Protein 4PQQ (pdb70)

Foldseek 3Di:
DKDWWDWDFDDWPAFDPLQDCCLQADADQQDPSS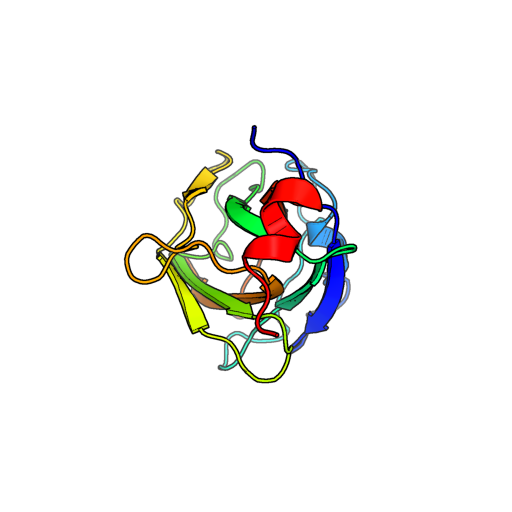KTKGNFQPDFTKTKIFTPFKFQWWKKKFAHHQAFDQQAFQWKWKWFAQDPVDTDTFDTGGDDRGRDMDMDTTDQDDPPQGAIGRMMMMTRHHTNHDDGIHITRYMIIMGGRPCVRHVVSDDD

Organism: Mus musculus (NCBI:txid10090)

GO terms:
  GO:0001726 ruffle (C, IDA)
  GO:0005654 nucleoplasm (C, IDA)
  GO:0005829 cytosol (C, IDA)
  GO:0005938 cell cortex (C, IDA)
  GO:0098794 postsynapse (C, EXP)
  GO:0045202 synapse (C, EXP)
  GO:0005737 cytoplasm (C, EXP)
  GO:0030036 actin cytoskeleton organization (P, IMP)
  GO:0007160 cell-matrix adhesion (P, IMP)
  GO:0008360 regulation of cell shape (P, IMP)
  GO:0005515 protein binding (F, IPI)
  GO:0005737 cytoplasm (C, IDA)
  GO:0042802 identical protein binding (F, IPI)
  GO:0099164 postsynaptic specialization membrane of symmetric synapse (C, IDA)
  GO:0099164 postsynaptic specialization membrane of symmetric synapse (C, IMP)
  GO:0098982 GABA-ergic synapse (C, IDA)
  GO:0098982 GABA-ergic synapse (C, IMP)
  GO:0098968 neurotransmitter receptor transport postsynaptic membrane to endosome (P, IDA)
  GO:0098968 neurotransmitter receptor transport postsynaptic membrane to endosome (P, IMP)
  GO:0098895 postsynaptic endosome membrane (C, IDA)

Structure (mmCIF, N/CA/C/O backbone):
data_4PQQ
#
_entry.id   4PQQ
#
_cell.length_a   98.303
_cell.length_b   98.303
_cell.length_c   57.317
_cell.angle_alpha   90.00
_cell.angle_beta   90.00
_cell.angle_gamma   120.00
#
_symmetry.space_group_name_H-M   'H 3'
#
loop_
_entity.id
_entity.type
_entity.pdbx_description
1 polymer Muskelin
2 non-polymer 'PHOSPHATE ION'
3 non-polymer 'TETRAETHYLENE GLYCOL'
4 water water
#
loop_
_atom_site.group_PDB
_atom_site.id
_atom_site.type_symbol
_atom_site.label_atom_id
_atom_site.label_alt_id
_atom_site.label_comp_id
_atom_site.label_asym_id
_atom_site.label_entity_id
_atom_site.label_seq_id
_atom_site.pdbx_PDB_ins_code
_atom_site.Cartn_x
_atom_site.Cartn_y
_atom_site.Cartn_z
_atom_site.occupancy
_atom_site.B_iso_or_equiv
_atom_site.auth_seq_id
_atom_site.auth_comp_id
_atom_site.auth_asym_id
_atom_site.auth_atom_id
_atom_site.pdbx_PDB_model_num
ATOM 1 N N . GLU A 1 1 ? 36.945 50.831 25.877 1.00 39.78 12 GLU A N 1
ATOM 2 C CA . GLU A 1 1 ? 35.904 49.812 25.964 1.00 32.06 12 GLU A CA 1
ATOM 3 C C . GLU A 1 1 ? 34.548 50.471 25.738 1.00 22.69 12 GLU A C 1
ATOM 4 O O . GLU A 1 1 ? 33.557 49.812 25.421 1.00 30.69 12 GLU A O 1
ATOM 10 N N . CYS A 1 2 ? 34.511 51.789 25.904 1.00 28.27 13 CYS A N 1
ATOM 11 C CA . CYS A 1 2 ? 33.283 52.551 25.717 1.00 30.06 13 CYS A CA 1
ATOM 12 C C . CYS A 1 2 ? 33.149 53.035 24.277 1.00 25.43 13 CYS A C 1
ATOM 13 O O . CYS A 1 2 ? 34.080 53.613 23.718 1.00 27.77 13 CYS A O 1
ATOM 16 N N . ARG A 1 3 ? 31.984 52.795 23.683 1.00 12.18 14 ARG A N 1
ATOM 17 C CA . ARG A 1 3 ? 31.727 53.204 22.308 1.00 11.40 14 ARG A CA 1
ATOM 18 C C . ARG A 1 3 ? 30.407 53.958 22.194 1.00 10.97 14 ARG A C 1
ATOM 19 O O . ARG A 1 3 ? 29.586 53.935 23.111 1.00 11.32 14 ARG A O 1
ATOM 27 N N . LEU A 1 4 ? 30.209 54.626 21.062 1.00 13.06 15 LEU A N 1
ATOM 28 C CA . LEU A 1 4 ? 28.987 55.386 20.825 1.00 10.60 15 LEU A CA 1
ATOM 29 C C . LEU A 1 4 ? 27.799 54.460 20.588 1.00 12.83 15 LEU A C 1
ATOM 30 O O . LEU A 1 4 ? 27.847 53.581 19.727 1.00 14.44 15 LEU A O 1
ATOM 35 N N . LEU A 1 5 ? 26.735 54.663 21.358 1.00 10.67 16 LEU A N 1
ATOM 36 C CA . LEU A 1 5 ? 25.534 53.846 21.234 1.00 10.07 16 LEU A CA 1
ATOM 37 C C . LEU A 1 5 ? 24.427 54.598 20.503 1.00 11.59 16 LEU A C 1
ATOM 38 O O . LEU A 1 5 ? 23.794 55.492 21.066 1.00 12.28 16 LEU A O 1
ATOM 43 N N . PRO A 1 6 ? 24.199 54.231 19.246 1.00 10.93 17 PRO A N 1
ATOM 44 C CA . PRO A 1 6 ? 23.159 54.875 18.429 1.00 10.21 17 PRO A CA 1
ATOM 45 C C . PRO A 1 6 ? 21.758 54.750 19.037 1.00 10.93 17 PRO A C 1
ATOM 46 O O . PRO A 1 6 ? 21.446 53.762 19.704 1.00 11.31 17 PRO A O 1
ATOM 50 N N . TYR A 1 7 ? 20.929 55.764 18.815 1.00 9.27 18 TYR A N 1
ATOM 51 C CA . TYR A 1 7 ? 19.570 55.767 19.360 1.00 10.62 18 TYR A CA 1
ATOM 52 C C . TYR A 1 7 ? 18.620 56.453 18.402 1.00 12.06 18 TYR A C 1
ATOM 53 O O . TYR A 1 7 ? 19.040 57.186 17.496 1.00 11.64 18 TYR A O 1
ATOM 62 N N . ALA A 1 8 ? 17.329 56.232 18.628 1.00 9.76 19 ALA A N 1
ATOM 63 C CA . ALA A 1 8 ? 16.273 56.902 17.884 1.00 10.78 19 ALA A CA 1
ATOM 64 C C . ALA A 1 8 ? 15.421 57.685 18.866 1.00 11.83 19 ALA A C 1
ATOM 65 O O . ALA A 1 8 ? 15.349 57.337 20.047 1.00 11.41 19 ALA A O 1
ATOM 67 N N . LEU A 1 9 ? 14.778 58.742 18.384 1.00 9.52 20 LEU A N 1
ATOM 68 C CA . LEU A 1 9 ? 13.817 59.466 19.209 1.00 9.10 20 LEU A CA 1
ATOM 69 C C . LEU A 1 9 ? 12.551 58.629 19.323 1.00 12.16 20 LEU A C 1
ATOM 70 O O . LEU A 1 9 ? 11.945 58.272 18.310 1.00 18.09 20 LEU A O 1
ATOM 75 N N . HIS A 1 10 ? 12.146 58.324 20.553 1.00 8.00 21 HIS A N 1
ATOM 76 C CA . HIS A 1 10 ? 11.073 57.346 20.763 1.00 8.36 21 HIS A CA 1
ATOM 77 C C . HIS A 1 10 ? 9.769 57.996 21.201 1.00 10.96 21 HIS A C 1
ATOM 78 O O . HIS A 1 10 ? 8.710 57.728 20.622 1.00 13.19 21 HIS A O 1
ATOM 85 N N . LYS A 1 11 ? 9.847 58.824 22.240 1.00 10.32 22 LYS A N 1
ATOM 86 C CA . LYS A 1 11 ? 8.702 59.584 22.728 1.00 9.84 22 LYS A CA 1
ATOM 87 C C . LYS A 1 11 ? 9.187 60.933 23.210 1.00 9.39 22 LYS A C 1
ATOM 88 O O . LYS A 1 11 ? 10.387 61.140 23.444 1.00 10.28 22 LYS A O 1
ATOM 94 N N . TRP A 1 12 ? 8.256 61.866 23.344 1.00 9.88 23 TRP A N 1
ATOM 95 C CA . TRP A 1 12 ? 8.575 63.200 23.828 1.00 8.25 23 TRP A CA 1
ATOM 96 C C . TRP A 1 12 ? 7.335 63.809 24.459 1.00 11.03 23 TRP A C 1
ATOM 97 O O . TRP A 1 12 ? 6.203 63.465 24.097 1.00 12.38 23 TRP A O 1
ATOM 108 N N . SER A 1 13 ? 7.544 64.723 25.397 1.00 9.16 24 SER A N 1
ATOM 109 C CA . SER A 1 13 ? 6.421 65.409 26.031 1.00 7.87 24 SER A CA 1
ATOM 110 C C . SER A 1 13 ? 5.734 66.362 25.058 1.00 9.76 24 SER A C 1
ATOM 111 O O . SER A 1 13 ? 4.496 66.430 25.003 1.00 10.56 24 SER A O 1
ATOM 114 N N . SER A 1 14 ? 6.545 67.091 24.293 1.00 10.08 25 SER A N 1
ATOM 115 C CA . SER A 1 14 ? 6.068 68.166 23.437 1.00 10.41 25 SER A CA 1
ATOM 116 C C . SER A 1 14 ? 7.257 68.680 22.645 1.00 11.53 25 SER A C 1
ATOM 117 O O . SER A 1 14 ? 8.402 68.313 22.923 1.00 11.08 25 SER A O 1
ATOM 120 N N . PHE A 1 15 ? 6.989 69.521 21.652 1.00 9.40 26 PHE A N 1
ATOM 121 C CA . PHE A 1 15 ? 8.053 70.304 21.034 1.00 10.45 26 PHE A CA 1
ATOM 122 C C . PHE A 1 15 ? 7.444 71.569 20.455 1.00 11.60 26 PHE A C 1
ATOM 123 O O . PHE A 1 15 ? 6.276 71.578 20.047 1.00 12.45 26 PHE A O 1
ATOM 131 N N . SER A 1 16 ? 8.203 72.651 20.465 1.00 10.90 27 SER A N 1
ATOM 132 C CA . SER A 1 16 ? 7.847 73.909 19.828 1.00 11.17 27 SER A CA 1
ATOM 133 C C . SER A 1 16 ? 8.089 73.822 18.347 1.00 16.53 27 SER A C 1
ATOM 134 O O . SER A 1 16 ? 8.989 73.177 17.953 1.00 18.43 27 SER A O 1
ATOM 137 N N . SER A 1 17 ? 7.221 74.415 17.540 1.00 16.66 28 SER A N 1
ATOM 138 C CA . SER A 1 17 ? 7.316 74.280 16.064 1.00 19.99 28 SER A CA 1
ATOM 139 C C . SER A 1 17 ? 8.687 74.508 15.484 1.00 18.88 28 SER A C 1
ATOM 140 O O . SER A 1 17 ? 9.336 75.381 15.844 1.00 22.81 28 SER A O 1
ATOM 143 N N . THR A 1 18 ? 9.051 73.666 14.559 1.00 24.14 29 THR A N 1
ATOM 144 C CA . THR A 1 18 ? 10.333 73.592 13.907 1.00 22.36 29 THR A CA 1
ATOM 145 C C . THR A 1 18 ? 11.486 73.184 14.805 1.00 18.76 29 THR A C 1
ATOM 146 O O . THR A 1 18 ? 12.545 73.143 14.338 1.00 23.22 29 THR A O 1
ATOM 150 N N . TYR A 1 19 ? 11.259 72.928 16.076 1.00 16.27 30 TYR A N 1
ATOM 151 C CA . TYR A 1 19 ? 12.379 72.633 16.969 1.00 13.24 30 TYR A CA 1
ATOM 152 C C . TYR A 1 19 ? 11.986 71.161 17.325 1.00 16.30 30 TYR A C 1
ATOM 153 O O . TYR A 1 19 ? 11.347 70.918 18.267 1.00 13.96 30 TYR A O 1
ATOM 162 N N . LEU A 1 20 ? 12.414 70.264 16.478 1.00 14.40 31 LEU A N 1
ATOM 163 C CA . LEU A 1 20 ? 11.929 68.891 16.521 1.00 17.36 31 LEU A CA 1
ATOM 164 C C . LEU A 1 20 ? 12.838 68.043 17.334 1.00 13.61 31 LEU A C 1
ATOM 165 O O . LEU A 1 20 ? 13.980 68.261 17.372 1.00 14.02 31 LEU A O 1
ATOM 170 N N . PRO A 1 21 ? 12.255 67.047 17.996 1.00 14.21 32 PRO A N 1
ATOM 171 C CA . PRO A 1 21 ? 13.059 66.149 18.832 1.00 14.26 32 PRO A CA 1
ATOM 172 C C . PRO A 1 21 ? 14.293 65.598 18.100 1.00 13.76 32 PRO A C 1
ATO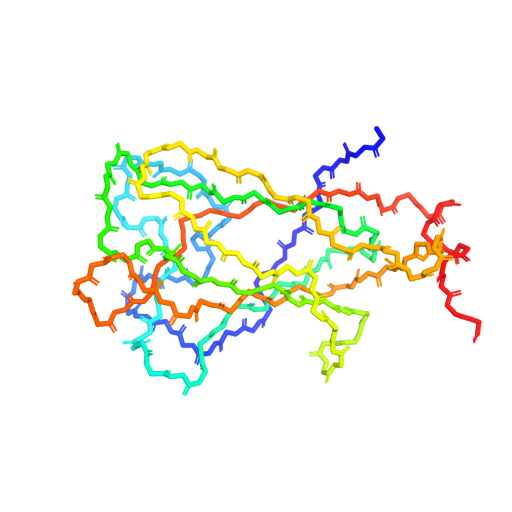M 173 O O . PRO A 1 21 ? 15.366 65.482 18.704 1.00 13.97 32 PRO A O 1
ATOM 177 N N . GLU A 1 22 ? 14.155 65.281 16.813 1.00 12.29 33 GLU A N 1
ATOM 178 C CA . GLU A 1 22 ? 15.275 64.685 16.082 1.00 15.89 33 GLU A CA 1
ATOM 179 C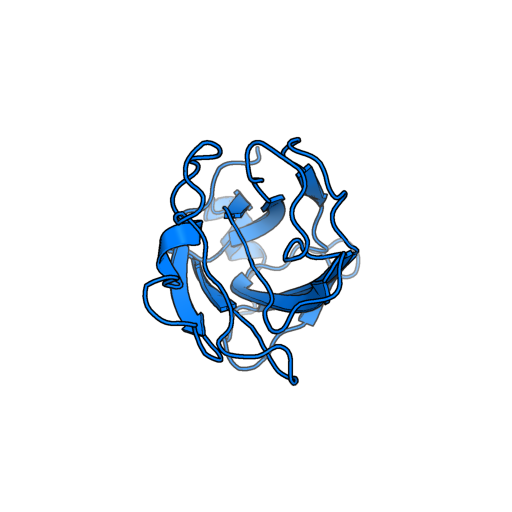 C . GLU A 1 22 ? 16.467 65.618 15.846 1.00 14.73 33 GLU A C 1
ATOM 180 O O . GLU A 1 22 ? 17.534 65.164 15.421 1.00 14.24 33 GLU A O 1
ATOM 186 N N . ASN A 1 23 ? 16.312 66.903 16.146 1.00 15.35 34 ASN A N 1
ATOM 187 C CA . ASN A 1 23 ? 17.441 67.823 16.016 1.00 12.31 34 ASN A CA 1
ATOM 188 C C . ASN A 1 23 ? 18.569 67.524 16.999 1.00 14.58 34 ASN A C 1
ATOM 189 O O . ASN A 1 23 ? 19.682 68.020 16.822 1.00 13.47 34 ASN A O 1
ATOM 194 N N . ILE A 1 24 ? 18.304 66.712 18.027 1.00 10.93 35 ILE A N 1
ATOM 195 C CA . ILE A 1 24 ? 19.363 66.369 18.982 1.00 12.28 35 ILE A CA 1
ATOM 196 C C . ILE A 1 24 ? 20.368 65.367 18.406 1.00 11.48 35 ILE A C 1
ATOM 197 O O . ILE A 1 24 ? 21.403 65.116 19.018 1.00 12.48 35 ILE A O 1
ATOM 202 N N . LEU A 1 25 ? 20.068 64.810 17.232 1.00 12.28 36 LEU A N 1
ATOM 203 C CA . LEU A 1 25 ? 20.944 63.812 16.611 1.00 13.39 36 LEU A CA 1
ATOM 204 C C . LEU A 1 25 ? 22.114 64.470 15.898 1.00 21.31 36 LEU A C 1
ATOM 205 O O . LEU A 1 25 ? 23.088 63.804 15.537 1.00 21.54 36 LEU A O 1
ATOM 210 N N . VAL A 1 26 ? 22.001 65.778 15.705 1.00 16.81 37 VAL A N 1
ATOM 211 C CA . VAL A 1 26 ? 22.912 66.549 14.865 1.00 23.26 37 VAL A CA 1
ATOM 212 C C . VAL A 1 26 ? 23.663 67.604 15.678 1.00 18.51 37 VAL A C 1
ATOM 213 O O . VAL A 1 26 ? 23.053 68.387 16.408 1.00 15.78 37 VAL A O 1
ATOM 217 N N . ASP A 1 27 ? 24.990 67.621 15.557 1.00 17.41 38 ASP A N 1
ATOM 218 C CA . ASP A 1 27 ? 25.813 68.594 16.270 1.00 15.75 38 ASP A CA 1
ATOM 219 C C . ASP A 1 27 ? 26.186 69.736 15.329 1.00 22.41 38 ASP A C 1
ATOM 220 O O . ASP A 1 27 ? 27.162 69.635 14.588 1.00 20.21 38 ASP A O 1
ATOM 225 N N . LYS A 1 28 ? 25.398 70.810 15.354 1.00 19.43 39 LYS A N 1
ATOM 226 C CA . LYS A 1 28 ? 25.635 71.978 14.500 1.00 18.71 39 LYS A CA 1
ATOM 227 C C . LYS A 1 28 ? 25.567 73.252 15.325 1.00 20.87 39 LYS A C 1
ATOM 228 O O . LYS A 1 28 ? 24.568 73.970 15.284 1.00 23.03 39 LYS A O 1
ATOM 234 N N . PRO A 1 29 ? 26.637 73.545 16.076 1.00 22.18 40 PRO A N 1
ATOM 235 C CA . PRO A 1 29 ? 26.570 74.667 17.020 1.00 22.84 40 PRO A CA 1
ATOM 236 C C . PRO A 1 29 ? 26.391 76.062 16.392 1.00 25.64 40 PRO A C 1
ATOM 237 O O . PRO A 1 29 ? 26.019 76.986 17.114 1.00 26.78 40 PRO A O 1
ATOM 241 N N . ASN A 1 30 ? 26.626 76.219 15.091 1.00 26.45 41 ASN A N 1
ATOM 242 C CA . ASN A 1 30 ? 26.397 77.521 14.457 1.00 32.57 41 ASN A CA 1
ATOM 243 C C . ASN A 1 30 ? 24.947 77.730 13.995 1.00 35.44 41 ASN A C 1
ATOM 244 O O . ASN A 1 30 ? 24.607 78.780 13.446 1.00 32.92 41 ASN A O 1
ATOM 249 N N . ASP A 1 31 ? 24.098 76.733 14.239 1.00 26.19 42 ASP A N 1
ATOM 250 C CA . ASP A 1 31 ? 22.712 76.758 13.775 1.00 24.40 42 ASP A CA 1
ATOM 251 C C . ASP A 1 31 ? 21.739 76.840 14.952 1.00 28.74 42 ASP A C 1
ATOM 252 O O . ASP A 1 31 ? 21.504 75.836 15.624 1.00 22.82 42 ASP A O 1
ATOM 257 N N . GLN A 1 32 ? 21.158 78.019 15.181 1.00 25.17 43 GLN A N 1
ATOM 258 C CA . GLN A 1 32 ? 20.197 78.225 16.274 1.00 29.17 43 GLN A CA 1
ATOM 259 C C . GLN A 1 32 ? 19.017 77.269 16.206 1.00 25.67 43 GLN A C 1
ATOM 260 O O . GLN A 1 32 ? 18.368 77.005 17.219 1.00 27.78 43 GLN A O 1
ATOM 266 N N . SER A 1 33 ? 18.721 76.776 15.007 1.00 21.97 44 SER A N 1
ATOM 267 C CA . SER A 1 33 ? 17.539 75.952 14.794 1.00 20.51 44 SER A CA 1
ATOM 268 C C . SER A 1 33 ? 17.794 74.483 15.094 1.00 19.48 44 SER A C 1
ATOM 269 O O . SER A 1 33 ? 16.851 73.701 15.183 1.00 18.40 44 SER A O 1
ATOM 272 N N . SER A 1 34 ? 19.063 74.106 15.247 1.00 17.67 45 SER A N 1
ATOM 273 C CA . SER A 1 34 ? 19.406 72.695 15.435 1.00 13.86 45 SER A CA 1
ATOM 274 C C . SER A 1 34 ? 19.265 72.253 16.889 1.00 16.37 45 SER A C 1
ATOM 275 O O . SER A 1 34 ? 20.253 71.938 17.558 1.00 13.07 45 SER A O 1
ATOM 278 N N . ARG A 1 35 ? 18.025 72.222 17.369 1.00 13.76 46 ARG A N 1
ATOM 279 C CA . ARG A 1 35 ? 17.750 71.827 18.741 1.00 13.56 46 ARG A CA 1
ATOM 280 C C . ARG A 1 35 ? 16.324 71.331 18.855 1.00 14.34 46 ARG A C 1
ATOM 281 O O . ARG A 1 35 ? 15.450 71.711 18.060 1.00 14.41 46 ARG A O 1
ATOM 289 N N . TRP A 1 36 ? 16.097 70.460 19.831 1.00 12.25 47 TRP A N 1
ATOM 290 C CA . TRP A 1 36 ? 14.747 70.237 20.330 1.00 10.20 47 TRP A CA 1
ATOM 291 C C . TRP A 1 36 ? 14.437 71.354 21.306 1.00 12.47 47 TRP A C 1
ATOM 292 O O . TRP A 1 36 ? 15.282 71.703 22.126 1.00 11.39 47 TRP A O 1
ATOM 303 N N . SER A 1 37 ? 13.244 71.932 21.208 1.00 9.82 48 SER A N 1
ATOM 304 C CA . SER A 1 37 ? 12.758 72.838 22.241 1.00 9.93 48 SER A CA 1
ATOM 305 C C . SER A 1 37 ? 11.410 72.335 22.686 1.00 10.42 48 SER A C 1
ATOM 306 O O . SER A 1 37 ? 10.583 71.986 21.849 1.00 11.35 48 SER A O 1
ATOM 309 N N . SER A 1 38 ? 11.177 72.299 23.996 1.00 9.84 49 SER A N 1
ATOM 310 C CA . SER A 1 38 ? 9.867 71.909 24.499 1.00 9.97 49 SER A CA 1
ATOM 311 C C . SER A 1 38 ? 8.850 72.986 24.130 1.00 10.30 49 SER A C 1
ATOM 312 O O . SER A 1 38 ? 9.208 74.137 23.873 1.00 12.77 49 SER A O 1
ATOM 315 N N . GLU A 1 39 ? 7.582 72.601 24.069 1.00 9.29 50 GLU A N 1
ATOM 316 C CA . GLU A 1 39 ? 6.532 73.550 23.723 1.00 9.59 50 GLU A CA 1
ATOM 317 C C . GLU A 1 39 ? 6.342 74.579 24.829 1.00 11.23 50 GLU A C 1
ATOM 318 O O . GLU A 1 39 ? 6.031 75.752 24.570 1.00 12.36 50 GLU A O 1
ATOM 324 N N . SER A 1 40 ? 6.525 74.134 26.068 1.00 9.89 51 SER A N 1
ATOM 325 C CA . SER A 1 40 ? 6.503 75.024 27.222 1.00 11.21 51 SER A CA 1
ATOM 326 C C . SER A 1 40 ? 7.481 74.488 28.250 1.00 11.21 51 SER A C 1
ATOM 327 O O . SER A 1 40 ? 8.056 73.408 28.055 1.00 12.06 51 SER A O 1
ATOM 330 N N . ASN A 1 41 ? 7.680 75.225 29.340 1.00 11.66 52 ASN A N 1
ATOM 331 C CA . ASN A 1 41 ? 8.569 74.748 30.399 1.00 11.44 52 ASN A CA 1
ATOM 332 C C . ASN A 1 41 ? 7.789 74.198 31.592 1.00 11.06 52 ASN A C 1
ATOM 333 O O . ASN A 1 41 ? 8.363 73.903 32.642 1.00 14.62 52 ASN A O 1
ATOM 338 N N . TYR A 1 42 ? 6.479 74.043 31.420 1.00 9.70 53 TYR A N 1
ATOM 339 C CA . TYR A 1 42 ? 5.644 73.470 32.464 1.00 9.25 53 TYR A CA 1
ATOM 340 C C . TYR A 1 42 ? 5.845 71.958 32.519 1.00 9.86 53 TYR A C 1
ATOM 341 O O . TYR A 1 42 ? 5.812 71.282 31.489 1.00 9.68 53 TYR A O 1
ATOM 350 N N . PRO A 1 43 ? 6.074 71.414 33.725 1.00 10.64 54 PRO A N 1
ATOM 351 C CA . PRO A 1 43 ? 6.432 69.994 33.848 1.00 9.35 54 PRO A CA 1
ATOM 352 C C . PRO A 1 43 ? 5.229 69.067 33.686 1.00 10.83 54 PRO A C 1
ATOM 353 O O . PRO A 1 43 ? 4.090 69.465 33.955 1.00 10.18 54 PRO A O 1
ATOM 357 N N . PRO A 1 44 ? 5.467 67.819 33.256 1.00 10.51 55 PRO A N 1
ATOM 358 C CA . PRO A 1 44 ? 6.781 67.258 32.930 1.00 10.45 55 PRO A CA 1
ATOM 359 C C . PRO A 1 44 ? 7.154 67.437 31.462 1.00 10.20 55 PRO A C 1
ATOM 360 O O . PRO A 1 44 ? 6.308 67.255 30.573 1.00 12.34 55 PRO A O 1
ATOM 364 N N . GLN A 1 45 ? 8.413 67.775 31.211 1.00 8.80 56 GLN A N 1
ATOM 365 C CA . GLN A 1 45 ? 8.939 67.771 29.847 1.00 7.69 56 GLN A CA 1
ATOM 366 C C . GLN A 1 45 ? 10.047 66.741 29.778 1.00 10.03 56 GLN A C 1
ATOM 367 O O . GLN A 1 45 ? 10.782 66.548 30.753 1.00 11.08 56 GLN A O 1
ATOM 373 N N . TYR A 1 46 ? 10.181 66.084 28.632 1.00 9.82 57 TYR A N 1
ATOM 374 C CA . TYR A 1 46 ? 11.140 64.986 28.515 1.00 8.78 57 TYR A CA 1
ATOM 375 C C . TYR A 1 46 ? 11.326 64.549 27.064 1.00 8.52 57 TYR A C 1
ATOM 376 O O . TYR A 1 46 ? 10.440 64.741 26.216 1.00 8.38 57 TYR A O 1
ATOM 385 N N . LEU A 1 47 ? 12.480 63.944 26.792 1.00 7.56 58 LEU A N 1
ATOM 386 C CA . LEU A 1 47 ? 12.684 63.158 25.579 1.00 10.21 58 LEU A CA 1
ATOM 387 C C . LEU A 1 47 ? 13.006 61.743 26.011 1.00 9.04 58 LEU A C 1
ATOM 388 O O . LEU A 1 47 ? 13.749 61.547 26.977 1.00 9.17 58 LEU A O 1
ATOM 393 N N . ILE A 1 48 ? 12.438 60.760 25.320 1.00 8.01 59 ILE A N 1
ATOM 394 C CA . ILE A 1 48 ? 12.792 59.363 25.554 1.00 6.56 59 ILE A CA 1
ATOM 395 C C . ILE A 1 48 ? 13.475 58.841 24.300 1.00 9.95 59 ILE A C 1
ATOM 396 O O . ILE A 1 48 ? 12.933 58.966 23.195 1.00 9.41 59 ILE A O 1
ATOM 401 N N . LEU A 1 49 ? 14.674 58.288 24.483 1.00 9.67 60 LEU A N 1
ATOM 402 C CA . LEU A 1 49 ? 15.501 57.781 23.389 1.00 8.43 60 LEU A CA 1
ATOM 403 C C . LEU A 1 49 ? 15.505 56.263 23.462 1.00 9.22 60 LEU A C 1
ATOM 404 O O . LEU A 1 49 ? 15.624 55.693 24.551 1.00 10.47 60 LEU A O 1
ATOM 409 N N . LYS A 1 50 ? 15.360 55.597 22.318 1.00 7.13 61 LYS A N 1
ATOM 410 C CA . LYS A 1 50 ? 15.449 54.133 22.306 1.00 7.11 61 LYS A CA 1
ATOM 411 C C . LYS A 1 50 ? 16.753 53.722 21.644 1.00 8.57 61 LYS A C 1
ATOM 412 O O . LYS A 1 50 ? 17.008 54.070 20.484 1.00 9.83 61 LYS A O 1
ATOM 418 N N . LEU A 1 51 ? 17.581 52.989 22.379 1.00 7.61 62 LEU A N 1
ATOM 419 C CA . LEU A 1 51 ? 18.832 52.490 21.827 1.00 8.20 62 LEU A CA 1
ATOM 420 C C . LEU A 1 51 ? 18.545 51.416 20.785 1.00 11.10 62 LEU A C 1
ATOM 421 O O . LEU A 1 51 ? 17.521 50.727 20.844 1.00 9.90 62 LEU A O 1
ATOM 426 N N . GLU A 1 52 ? 19.440 51.265 19.816 1.00 12.01 63 GLU A N 1
ATOM 427 C CA . GLU A 1 52 ? 19.265 50.199 18.831 1.00 10.99 63 GLU A CA 1
ATOM 428 C C . GLU A 1 52 ? 19.458 48.812 19.427 1.00 13.26 63 GLU A C 1
ATOM 429 O O . GLU A 1 52 ? 18.898 47.834 18.915 1.00 12.72 63 GLU A O 1
ATOM 435 N N . ARG A 1 53 ? 20.274 48.722 20.482 1.00 10.84 64 ARG A N 1
ATOM 436 C CA . ARG A 1 53 ? 20.548 47.474 21.187 1.00 11.33 64 ARG A CA 1
ATOM 437 C C . ARG A 1 53 ? 20.618 47.764 22.673 1.00 10.26 64 ARG A C 1
ATOM 438 O O . ARG A 1 53 ? 21.020 48.858 23.065 1.00 11.33 64 ARG A O 1
ATOM 446 N N . PRO A 1 54 ? 20.254 46.788 23.514 1.00 10.99 65 PRO A N 1
ATOM 447 C CA . PRO A 1 54 ? 20.441 47.035 24.950 1.00 11.73 65 PRO A CA 1
ATOM 448 C C . PRO A 1 54 ? 21.927 47.238 25.276 1.00 11.71 65 PRO A C 1
ATOM 449 O O . PRO A 1 54 ? 22.804 46.622 24.642 1.00 12.98 65 PRO A O 1
ATOM 453 N N . ALA A 1 55 ? 22.207 48.131 26.221 1.00 9.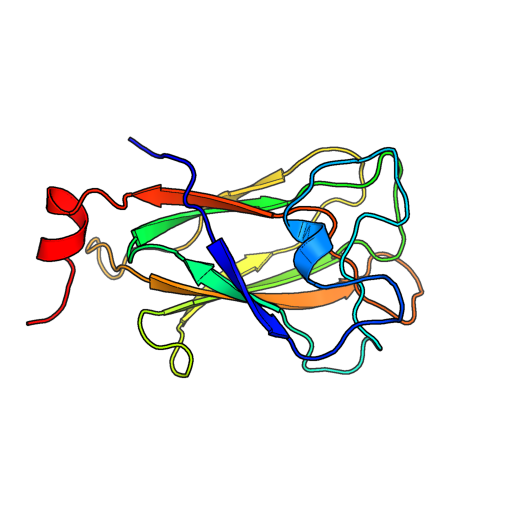50 66 ALA A N 1
ATOM 454 C CA . ALA A 1 55 ? 23.583 48.506 26.529 1.00 7.92 66 ALA A CA 1
ATOM 455 C C . ALA A 1 55 ? 23.765 48.880 27.982 1.00 9.81 66 ALA A C 1
ATOM 456 O O . ALA A 1 55 ? 22.822 49.325 28.648 1.00 10.09 66 ALA A O 1
ATOM 458 N N . ILE A 1 56 ? 24.997 48.730 28.463 1.00 9.88 67 ILE A N 1
ATOM 459 C CA . ILE A 1 56 ? 25.396 49.344 29.715 1.00 10.37 67 ILE A CA 1
ATOM 460 C C . ILE A 1 56 ? 25.702 50.796 29.356 1.00 11.13 67 ILE A C 1
ATOM 461 O O . ILE A 1 56 ? 26.738 51.079 28.735 1.00 10.83 67 ILE A O 1
ATOM 466 N N . VAL A 1 57 ? 24.800 51.717 29.710 1.00 8.66 68 VAL A N 1
ATOM 467 C CA . VAL A 1 57 ? 24.943 53.115 29.310 1.00 8.59 68 VAL A CA 1
ATOM 468 C C . VAL A 1 57 ? 25.786 53.875 30.337 1.00 9.28 68 VAL A C 1
ATOM 469 O O . VAL A 1 57 ? 25.354 54.092 31.474 1.00 10.90 68 VAL A O 1
ATOM 473 N N . GLN A 1 58 ? 26.998 54.269 29.944 1.00 9.01 69 GLN A N 1
ATOM 474 C CA . GLN A 1 58 ? 27.965 54.786 30.909 1.00 8.45 69 GLN A CA 1
ATOM 475 C C . GLN A 1 58 ? 28.162 56.293 30.891 1.00 8.54 69 GLN A C 1
ATOM 476 O O . GLN A 1 58 ? 28.604 56.865 31.893 1.00 10.71 69 GLN A O 1
ATOM 482 N N . ASN A 1 59 ? 27.866 56.943 29.766 1.00 9.04 70 ASN A N 1
ATOM 483 C CA . ASN A 1 59 ? 28.005 58.400 29.675 1.00 10.10 70 ASN A CA 1
ATOM 484 C C . ASN A 1 59 ? 26.940 59.011 28.792 1.00 11.06 70 ASN A C 1
ATOM 485 O O . ASN A 1 59 ? 26.434 58.363 27.878 1.00 11.07 70 ASN A O 1
ATOM 490 N N . ILE A 1 60 ? 26.621 60.271 29.068 1.00 10.31 71 ILE A N 1
ATOM 491 C CA . ILE A 1 60 ? 25.808 61.081 28.176 1.00 10.19 71 ILE A CA 1
ATOM 492 C C . ILE A 1 60 ? 26.574 62.361 27.879 1.00 9.92 71 ILE A C 1
ATOM 493 O O . ILE A 1 60 ? 27.207 62.938 28.766 1.00 11.55 71 ILE A O 1
ATOM 498 N N . THR A 1 61 ? 26.534 62.794 26.626 1.00 10.06 72 THR A N 1
ATOM 499 C CA . THR A 1 61 ? 27.238 64.003 26.209 1.00 10.16 72 THR A CA 1
ATOM 500 C C . THR A 1 61 ? 26.229 64.984 25.631 1.00 10.36 72 THR A C 1
ATOM 501 O O . THR A 1 61 ? 25.405 64.607 24.794 1.00 11.05 72 THR A O 1
ATOM 505 N N . PHE A 1 62 ? 26.287 66.233 26.091 1.00 10.42 73 PHE A N 1
ATOM 506 C CA . PHE A 1 62 ? 25.413 67.298 25.594 1.00 9.87 73 PHE A CA 1
ATOM 507 C C . PHE A 1 62 ? 26.212 68.291 24.779 1.00 11.17 73 PHE A C 1
ATOM 508 O O . PHE A 1 62 ? 27.229 68.809 25.251 1.00 13.69 73 PHE A O 1
ATOM 516 N N . GLY A 1 63 ? 25.746 68.553 23.561 1.00 11.44 74 GLY A N 1
ATOM 517 C CA . GLY A 1 63 ? 26.329 69.587 22.727 1.00 13.51 74 GLY A CA 1
ATOM 518 C C . GLY A 1 63 ? 25.732 70.936 23.063 1.00 13.57 74 GLY A C 1
ATOM 519 O O . GLY A 1 63 ? 24.791 71.041 23.862 1.00 15.09 74 GLY A O 1
ATOM 520 N N . LYS A 1 64 ? 26.293 71.979 22.460 1.00 14.49 75 LYS A N 1
ATOM 521 C CA . LYS A 1 64 ? 25.899 73.346 22.765 1.00 14.69 75 LYS A CA 1
ATOM 522 C C . LYS A 1 64 ? 25.688 74.166 21.493 1.00 14.66 75 LYS A C 1
ATOM 523 O O . LYS A 1 64 ? 26.019 73.732 20.389 1.00 20.26 75 LYS A O 1
ATOM 529 N N . TYR A 1 65 ? 25.116 75.352 21.669 1.00 15.89 76 TYR A N 1
ATOM 530 C CA . TYR A 1 65 ? 25.079 76.384 20.634 1.00 16.55 76 TYR A CA 1
ATOM 531 C C . TYR A 1 65 ? 26.433 77.083 20.673 1.00 21.32 76 TYR A C 1
ATOM 532 O O . TYR A 1 65 ? 27.167 76.940 21.650 1.00 19.92 76 TYR A O 1
ATOM 541 N N . GLU A 1 66 ? 26.776 77.828 19.626 1.00 20.00 77 GLU A N 1
ATOM 542 C CA . GLU A 1 66 ? 28.087 78.484 19.573 1.00 22.06 77 GLU A CA 1
ATOM 543 C C . GLU A 1 66 ? 28.228 79.622 20.581 1.00 22.18 77 GLU A C 1
ATOM 544 O O . GLU A 1 66 ? 29.341 80.104 20.829 1.00 26.58 77 GLU A O 1
ATOM 550 N N . LYS A 1 67 ? 27.112 80.037 21.174 1.00 23.38 78 LYS A N 1
ATOM 551 C CA . LYS A 1 67 ? 27.124 81.086 22.191 1.00 25.20 78 LYS A CA 1
ATOM 552 C C . LYS A 1 67 ? 26.127 80.770 23.303 1.00 25.14 78 LYS A C 1
ATOM 553 O O . LYS A 1 67 ? 25.213 79.968 23.110 1.00 24.66 78 LYS A O 1
ATOM 559 N N . THR A 1 68 ? 26.299 81.396 24.465 1.00 23.73 79 THR A N 1
ATOM 560 C CA . THR A 1 68 ? 25.398 81.142 25.587 1.00 23.12 79 THR A CA 1
ATOM 561 C C . THR A 1 68 ? 23.936 81.272 25.162 1.00 28.43 79 THR A C 1
ATOM 562 O O . THR A 1 68 ? 23.606 82.080 24.290 1.00 26.60 79 THR A O 1
ATOM 566 N N . HIS A 1 69 ? 23.060 80.469 25.758 1.00 21.04 80 HIS A N 1
ATOM 567 C CA . HIS A 1 69 ? 21.643 80.553 25.424 1.00 21.06 80 HIS A CA 1
ATOM 568 C C . HIS A 1 69 ? 20.742 80.363 26.631 1.00 22.56 80 HIS A C 1
ATOM 569 O O . HIS A 1 69 ? 20.976 79.474 27.454 1.00 20.71 80 HIS A O 1
ATOM 576 N N . VAL A 1 70 ? 19.708 81.196 26.733 1.00 16.73 81 VAL A N 1
ATOM 577 C CA . VAL A 1 70 ? 18.823 81.170 27.895 1.00 18.26 81 VAL A CA 1
ATOM 578 C C . VAL A 1 70 ? 18.097 79.839 28.031 1.00 18.11 81 VAL A C 1
ATOM 579 O O . VAL A 1 70 ? 17.656 79.477 29.126 1.00 19.76 81 VAL A O 1
ATOM 583 N N . CYS A 1 71 ? 17.986 79.106 26.925 1.00 19.07 82 CYS A N 1
ATOM 584 C CA . CYS A 1 71 ? 17.232 77.853 26.919 1.00 17.21 82 CYS A CA 1
ATOM 585 C C . CYS A 1 71 ? 18.062 76.654 27.343 1.00 18.86 82 CYS A C 1
ATOM 586 O O . CYS A 1 71 ? 17.515 75.554 27.511 1.00 15.22 82 CYS A O 1
ATOM 589 N N . ASN A 1 72 ? 19.371 76.849 27.511 1.00 14.64 83 ASN A N 1
ATOM 590 C CA . ASN A 1 72 ? 20.239 75.760 27.975 1.00 13.11 83 ASN A CA 1
ATOM 591 C C . ASN A 1 72 ? 19.809 75.219 29.325 1.00 16.54 83 ASN A C 1
ATOM 592 O O . ASN A 1 72 ? 19.279 75.959 30.153 1.00 15.45 83 ASN A O 1
ATOM 597 N N . LEU A 1 73 ? 20.041 73.929 29.547 1.00 13.00 84 LEU A N 1
ATOM 598 C CA . LEU A 1 73 ? 19.555 73.280 30.757 1.00 11.65 84 LEU A CA 1
ATOM 599 C C . LEU A 1 73 ? 20.421 73.563 31.969 1.00 14.31 84 LEU A C 1
ATOM 600 O O . LEU A 1 73 ? 21.497 72.988 32.115 1.00 16.34 84 LEU A O 1
ATOM 605 N N . LYS A 1 74 ? 19.938 74.422 32.859 1.00 13.05 85 LYS A N 1
ATOM 606 C CA . LYS A 1 74 ? 20.644 74.684 34.106 1.00 12.83 85 LYS A CA 1
ATOM 607 C C . LYS A 1 74 ? 20.493 73.508 35.065 1.00 14.79 85 LYS A C 1
ATOM 608 O O . LYS A 1 74 ? 21.360 73.269 35.902 1.00 13.23 85 LYS A O 1
ATOM 614 N N . LYS A 1 75 ? 19.392 72.765 34.939 1.00 10.23 86 LYS A N 1
ATOM 615 C CA . LYS A 1 75 ? 19.184 71.588 35.765 1.00 10.15 86 LYS A CA 1
ATOM 616 C C . LYS A 1 75 ? 18.437 70.555 34.936 1.00 11.70 86 LYS A C 1
ATOM 617 O O . LYS A 1 75 ? 17.491 70.901 34.222 1.00 11.48 86 LYS A O 1
ATOM 623 N N . PHE A 1 76 ? 18.871 69.299 35.019 1.00 10.26 87 PHE A N 1
ATOM 624 C CA . PHE A 1 76 ? 18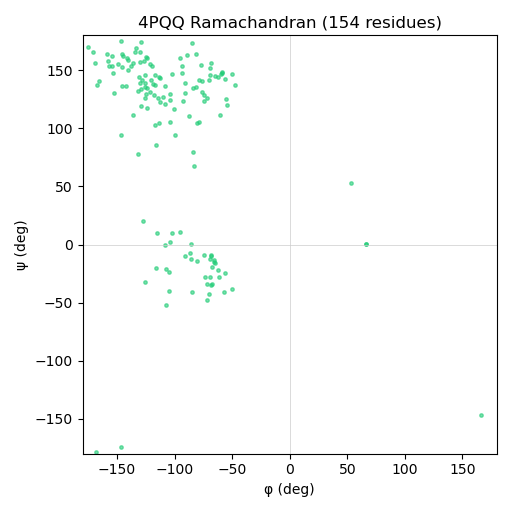.196 68.206 34.321 1.00 10.77 87 PHE A CA 1
ATOM 625 C C . PHE A 1 76 ? 18.443 66.886 35.041 1.00 10.36 87 PHE A C 1
ATOM 626 O O . PHE A 1 76 ? 19.372 66.770 35.844 1.00 9.79 87 PHE A O 1
ATOM 634 N N . LYS A 1 77 ? 17.621 65.888 34.740 1.00 7.73 88 LYS A N 1
ATOM 635 C CA . LYS A 1 77 ? 17.854 64.532 35.218 1.00 7.34 88 LYS A CA 1
ATOM 636 C C . LYS A 1 77 ? 17.846 63.573 34.045 1.00 9.47 88 LYS A C 1
ATOM 637 O O . LYS A 1 77 ? 17.285 63.876 32.988 1.00 10.38 88 LYS A O 1
ATOM 643 N N . VAL A 1 78 ? 18.475 62.419 34.226 1.00 8.06 89 VAL A N 1
ATOM 644 C CA . VAL A 1 78 ? 18.462 61.375 33.215 1.00 8.34 89 VAL A CA 1
ATOM 645 C C . VAL A 1 78 ? 18.041 60.083 33.900 1.00 9.00 89 VAL A C 1
ATOM 646 O O . VAL A 1 78 ? 18.533 59.775 34.991 1.00 9.50 89 VAL A O 1
ATOM 650 N N . PHE A 1 79 ? 17.117 59.350 33.276 1.00 8.42 90 PHE A N 1
ATOM 651 C CA . PHE A 1 79 ? 16.621 58.082 33.791 1.00 8.51 90 PHE A CA 1
ATOM 652 C C . PHE A 1 79 ? 16.839 57.026 32.724 1.00 9.47 90 PHE A C 1
ATOM 653 O O . PHE A 1 79 ? 16.990 57.356 31.539 1.00 8.86 90 PHE A O 1
ATOM 661 N N . GLY A 1 80 ? 16.828 55.759 33.113 1.00 8.29 91 GLY A N 1
ATOM 662 C CA . GLY A 1 80 ? 16.973 54.717 32.119 1.00 7.84 91 GLY A CA 1
ATOM 663 C C . GLY A 1 80 ? 16.435 53.388 32.586 1.00 7.52 91 GLY A C 1
ATOM 664 O O . GLY A 1 80 ? 16.314 53.140 33.796 1.00 10.76 91 GLY A O 1
ATOM 665 N N . GLY A 1 81 ? 16.107 52.532 31.627 1.00 8.19 92 GLY A N 1
ATOM 666 C CA . GLY A 1 81 ? 15.702 51.172 31.940 1.00 9.05 92 GLY A CA 1
ATOM 667 C C . GLY A 1 81 ? 15.586 50.313 30.704 1.00 9.38 92 GLY A C 1
ATOM 668 O O . GLY A 1 81 ? 15.566 50.819 29.578 1.00 9.05 92 GLY A O 1
ATOM 669 N N . MET A 1 82 ? 15.508 49.003 30.917 1.00 8.53 93 MET A N 1
ATOM 670 C CA . MET A 1 82 ? 15.181 48.074 29.841 1.00 8.17 93 MET A CA 1
ATOM 671 C C . MET A 1 82 ? 13.747 48.254 29.356 1.00 8.56 93 MET A C 1
ATOM 672 O O . MET A 1 82 ? 13.451 48.087 28.167 1.00 10.08 93 MET A O 1
ATOM 677 N N . ASN A 1 83 ? 12.860 48.601 30.283 1.00 9.04 94 ASN A N 1
ATOM 678 C CA . ASN A 1 83 ? 11.451 48.829 29.975 1.00 8.81 94 ASN A CA 1
ATOM 679 C C . ASN A 1 83 ? 11.183 50.327 29.963 1.00 12.24 94 ASN A C 1
ATOM 680 O O . ASN A 1 83 ? 11.529 51.024 30.917 1.00 10.70 94 ASN A O 1
ATOM 685 N N . GLU A 1 84 ? 10.559 50.828 28.901 1.00 9.69 95 GLU A N 1
ATOM 686 C CA . GLU A 1 84 ? 10.357 52.273 28.770 1.00 10.04 95 GLU A CA 1
ATOM 687 C C . GLU A 1 84 ? 9.367 52.843 29.779 1.00 10.11 95 GLU A C 1
ATOM 688 O O . GLU A 1 84 ? 9.243 54.065 29.897 1.00 11.68 95 GLU A O 1
ATOM 694 N N . GLU A 1 85 ? 8.660 51.974 30.495 1.00 12.24 96 GLU A N 1
ATOM 695 C CA . GLU A 1 85 ? 7.669 52.433 31.459 1.00 12.03 96 GLU A CA 1
ATOM 696 C C . GLU A 1 85 ? 8.170 52.306 32.890 1.00 15.44 96 GLU A C 1
ATOM 697 O O . GLU A 1 85 ? 7.441 52.628 33.833 1.00 19.83 96 GLU A O 1
ATOM 703 N N . ASN A 1 86 ? 9.409 51.848 33.060 1.00 11.97 97 ASN A N 1
ATOM 704 C CA . ASN A 1 86 ? 9.930 51.555 34.394 1.00 10.63 97 ASN A CA 1
ATOM 705 C C . ASN A 1 86 ? 11.422 51.858 34.444 1.00 9.80 97 ASN A C 1
ATOM 706 O O . ASN A 1 86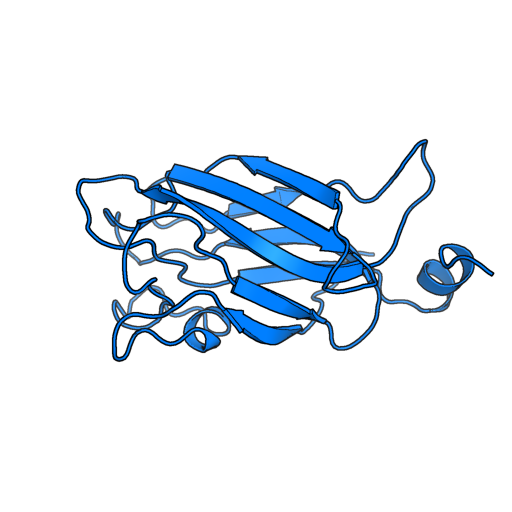 ? 12.254 51.027 34.074 1.00 14.34 97 ASN A O 1
ATOM 711 N N . MET A 1 87 ? 11.754 53.061 34.893 1.00 10.99 98 MET A N 1
ATOM 712 C CA . MET A 1 87 ? 13.140 53.513 34.841 1.00 12.84 98 MET A CA 1
ATOM 713 C C . MET A 1 87 ? 13.682 53.944 36.189 1.00 13.63 98 MET A C 1
ATOM 714 O O . MET A 1 87 ? 12.927 54.246 37.116 1.00 19.12 98 MET A O 1
ATOM 719 N N . THR A 1 88 ? 15.005 53.992 36.280 1.00 10.98 99 THR A N 1
ATOM 720 C CA . THR A 1 88 ? 15.657 54.430 37.500 1.00 15.75 99 THR A CA 1
ATOM 721 C C . THR A 1 88 ? 16.530 55.639 37.180 1.00 12.79 99 THR A C 1
ATOM 722 O O . THR A 1 88 ? 16.942 55.831 36.030 1.00 11.73 99 THR A O 1
ATOM 726 N N . GLU A 1 89 ? 16.790 56.469 38.186 1.00 11.52 100 GLU A N 1
ATOM 727 C CA . GLU A 1 89 ? 17.534 57.708 37.974 1.00 10.10 100 GLU A CA 1
ATOM 728 C C . GLU A 1 89 ? 19.019 57.426 37.776 1.00 11.42 100 GLU A C 1
ATOM 729 O O . GLU A 1 89 ? 19.644 56.720 38.581 1.00 13.39 100 GLU A O 1
ATOM 735 N N . LEU A 1 90 ? 19.589 57.979 36.706 1.00 10.47 101 LEU A N 1
ATOM 736 C CA . LEU A 1 90 ? 20.993 57.729 36.374 1.00 9.61 101 LEU A CA 1
ATOM 737 C C . LEU A 1 90 ? 21.883 58.930 36.637 1.00 9.63 101 LEU A C 1
ATOM 738 O O . LEU A 1 90 ? 23.101 58.782 36.777 1.00 10.00 101 LEU A O 1
ATOM 743 N N . LEU A 1 91 ? 21.276 60.116 36.687 1.00 8.71 102 LEU A N 1
ATOM 744 C CA . LEU A 1 91 ? 22.033 61.361 36.796 1.00 8.29 102 LEU A CA 1
ATOM 745 C C . LEU A 1 91 ? 21.114 62.500 37.192 1.00 10.50 102 LEU A C 1
ATOM 746 O O . LEU A 1 91 ? 19.986 62.598 36.699 1.00 10.72 102 LEU A O 1
ATOM 751 N N . SER A 1 92 ? 21.609 63.376 38.066 1.00 9.18 103 SER A N 1
ATOM 752 C CA . SER A 1 92 ? 20.918 64.615 38.394 1.00 8.08 103 SER A CA 1
ATOM 753 C C . SER A 1 92 ? 21.986 65.691 38.414 1.00 9.28 103 SER A C 1
ATOM 754 O O . SER A 1 92 ? 22.888 65.671 39.266 1.00 11.44 103 SER A O 1
ATOM 757 N N . SER A 1 93 ? 21.943 66.587 37.460 1.00 8.83 104 SER A N 1
ATOM 758 C CA . SER A 1 93 ? 22.985 67.594 37.307 1.00 8.84 104 SER A CA 1
ATOM 759 C C . SER A 1 93 ? 22.547 68.677 36.310 1.00 11.02 104 SER A C 1
ATOM 760 O O . SER A 1 93 ? 21.457 68.667 35.853 1.00 10.44 104 SER A O 1
ATOM 763 N N . GLY A 1 94 ? 23.399 69.633 36.057 1.00 11.13 105 GLY A N 1
ATOM 764 C CA . GLY A 1 94 ? 23.090 70.716 35.113 1.00 13.77 105 GLY A CA 1
ATOM 765 C C . GLY A 1 94 ? 24.204 71.019 34.151 1.00 13.82 105 GLY A C 1
ATOM 766 O O . GLY A 1 94 ? 25.335 70.573 34.353 1.00 13.10 105 GLY A O 1
ATOM 767 N N . LEU A 1 95 ? 23.895 71.771 33.097 1.00 12.23 106 LEU A N 1
ATOM 768 C CA . LEU A 1 95 ? 24.910 72.163 32.122 1.00 10.83 106 LEU A CA 1
ATOM 769 C C . LEU A 1 95 ? 25.502 73.520 32.453 1.00 15.24 106 LEU A C 1
ATOM 770 O O . LEU A 1 95 ? 24.860 74.356 33.096 1.00 12.85 106 LEU A O 1
ATOM 775 N N . LYS A 1 96 ? 26.737 73.734 32.015 1.00 16.58 107 LYS A N 1
ATOM 776 C CA . LYS A 1 96 ? 27.285 75.082 31.990 1.00 15.09 107 LYS A CA 1
ATOM 777 C C . LYS A 1 96 ? 26.671 75.827 30.810 1.00 15.48 107 LYS A C 1
ATOM 778 O O . LYS A 1 96 ? 26.469 75.250 29.732 1.00 18.66 107 LYS A O 1
ATOM 784 N N . ASN A 1 97 ? 26.352 77.102 31.005 1.00 20.20 108 ASN A N 1
ATOM 785 C CA . ASN A 1 97 ? 25.877 77.911 29.893 1.00 20.14 108 ASN A CA 1
ATOM 786 C C . ASN A 1 97 ? 27.078 78.458 29.130 1.00 24.58 108 ASN A C 1
ATOM 787 O O . ASN A 1 97 ? 27.490 79.605 29.326 1.00 24.75 108 ASN A O 1
ATOM 792 N N . ASP A 1 98 ? 27.652 77.607 28.284 1.00 22.30 109 ASP A N 1
ATOM 793 C CA . ASP A 1 98 ? 28.783 77.992 27.442 1.00 19.32 109 ASP A CA 1
ATOM 794 C C . ASP A 1 98 ? 28.686 77.248 26.118 1.00 21.96 109 ASP A C 1
ATOM 795 O O . ASP A 1 98 ? 27.700 76.543 25.870 1.00 18.76 109 ASP A O 1
ATOM 800 N N . TYR A 1 99 ? 29.701 77.380 25.272 1.00 20.45 110 TYR A N 1
ATOM 801 C CA . TYR A 1 99 ? 29.696 76.676 23.992 1.00 22.41 110 TYR A CA 1
ATOM 802 C C . TYR A 1 99 ? 30.458 75.351 24.037 1.00 17.91 110 TYR A C 1
ATOM 803 O O . TYR A 1 99 ? 30.691 74.735 22.995 1.00 22.99 110 TYR A O 1
ATOM 812 N N . ASN A 1 100 ? 30.826 74.911 25.239 1.00 17.74 111 ASN A N 1
ATOM 813 C CA . ASN A 1 100 ? 31.613 73.694 25.409 1.00 17.91 111 ASN A CA 1
ATOM 814 C C . ASN A 1 100 ? 30.766 72.442 25.632 1.00 15.03 111 ASN A C 1
ATOM 815 O O . ASN A 1 100 ? 29.952 72.383 26.567 1.00 17.35 111 ASN A O 1
ATOM 820 N N . LYS A 1 101 ? 30.973 71.451 24.773 1.00 16.68 112 LYS A N 1
ATOM 821 C CA . LYS A 1 101 ? 30.357 70.136 24.930 1.00 16.44 112 LYS A CA 1
ATOM 822 C C . LYS A 1 101 ? 30.720 69.582 26.301 1.00 17.00 112 LYS A C 1
ATOM 823 O O . LYS A 1 101 ? 31.841 69.785 26.780 1.00 18.50 112 LYS A O 1
ATOM 829 N N . GLU A 1 102 ? 29.775 68.897 26.940 1.00 13.42 113 GLU A N 1
ATOM 830 C CA . GLU A 1 102 ? 30.013 68.331 28.264 1.00 12.84 113 GLU A CA 1
ATOM 831 C C . GLU A 1 102 ? 29.600 66.873 28.300 1.00 13.58 113 GLU A C 1
ATOM 832 O O . GLU A 1 102 ? 28.548 66.499 27.762 1.00 14.30 113 GLU A O 1
ATOM 838 N N . THR A 1 103 ? 30.419 66.055 28.954 1.00 12.74 114 THR A N 1
ATOM 839 C CA . THR A 1 103 ? 30.114 64.635 29.125 1.00 10.04 114 THR A CA 1
ATOM 840 C C . THR A 1 103 ? 29.947 64.331 30.609 1.00 13.66 114 THR A C 1
ATOM 841 O O . THR A 1 103 ? 30.716 64.824 31.444 1.00 14.08 114 THR A O 1
ATOM 845 N N . PHE A 1 104 ? 28.926 63.536 30.932 1.00 10.17 115 PHE A N 1
ATOM 846 C CA . PHE A 1 104 ? 28.632 63.159 32.304 1.00 8.04 115 PHE A CA 1
ATOM 847 C C . PHE A 1 104 ? 28.601 61.641 32.414 1.00 10.60 115 PHE A C 1
ATOM 848 O O . PHE A 1 104 ? 27.962 60.962 31.594 1.00 11.69 115 PHE A O 1
ATOM 856 N N . THR A 1 105 ? 29.246 61.104 33.445 1.00 12.49 116 THR A N 1
ATOM 857 C CA . THR A 1 105 ? 29.090 59.683 33.744 1.00 11.97 116 THR A CA 1
ATOM 858 C C . THR A 1 105 ? 27.678 59.412 34.257 1.00 12.73 116 THR A C 1
ATOM 859 O O . THR A 1 105 ? 27.070 60.263 34.932 1.00 12.71 116 THR A O 1
ATOM 863 N N . LEU A 1 106 ? 27.155 58.239 33.916 1.00 11.58 117 LEU A N 1
ATOM 864 C CA . LEU A 1 106 ? 25.831 57.810 34.347 1.00 10.17 117 LEU A CA 1
ATOM 865 C C . LEU A 1 106 ? 25.980 56.645 35.304 1.00 11.10 117 LEU A C 1
ATOM 866 O O . LEU A 1 106 ? 26.875 55.805 35.131 1.00 12.13 117 LEU A O 1
ATOM 871 N N . LYS A 1 107 ? 25.119 56.591 36.318 1.00 10.77 118 LYS A N 1
ATOM 872 C CA . LYS A 1 107 ? 25.010 55.416 37.151 1.00 10.07 118 LYS A CA 1
ATOM 873 C C . LYS A 1 107 ? 24.595 54.150 36.391 1.00 11.07 118 LYS A C 1
ATOM 874 O O . LYS A 1 107 ? 23.469 54.082 35.878 1.00 10.67 118 LYS A O 1
ATOM 880 N N . HIS A 1 108 ? 25.498 53.194 36.268 1.00 9.73 119 HIS A N 1
ATOM 881 C CA . HIS A 1 108 ? 25.182 51.970 35.561 1.00 11.02 119 HIS A CA 1
ATOM 882 C C . HIS A 1 108 ? 25.467 50.671 36.336 1.00 10.63 119 HIS A C 1
ATOM 883 O O . HIS A 1 108 ? 25.582 49.669 35.767 1.00 12.20 119 HIS A O 1
ATOM 890 N N . LYS A 1 109 ? 25.559 50.782 37.625 1.00 13.30 120 LYS A N 1
ATOM 891 C CA . LYS A 1 109 ? 25.700 49.607 38.481 1.00 17.75 120 LYS A CA 1
ATOM 892 C C . LYS A 1 109 ? 24.797 49.731 39.681 1.00 22.79 120 LYS A C 1
ATOM 893 O O . LYS A 1 109 ? 24.454 50.833 40.108 1.00 21.44 120 LYS A O 1
ATOM 899 N N . ILE A 1 110 ? 24.453 48.581 40.247 1.00 21.56 121 ILE A N 1
ATOM 900 C CA . ILE A 1 110 ? 23.911 48.527 41.591 1.00 28.72 121 ILE A CA 1
ATOM 901 C C . ILE A 1 110 ? 24.733 47.486 42.334 1.00 34.85 121 ILE A C 1
ATOM 902 O O . ILE A 1 110 ? 24.784 46.328 41.919 1.00 31.98 121 ILE A O 1
ATOM 907 N N . ASP A 1 111 ? 25.401 47.909 43.405 1.00 45.90 122 ASP A N 1
ATOM 908 C CA . ASP A 1 111 ? 26.283 47.029 44.169 1.00 51.71 122 ASP A CA 1
ATOM 909 C C . ASP A 1 111 ? 27.316 46.346 43.275 1.00 45.61 122 ASP A C 1
ATOM 910 O O . ASP A 1 111 ? 27.432 45.120 43.272 1.00 50.44 122 ASP A O 1
ATOM 915 N N . GLU A 1 112 ? 28.037 47.150 42.498 1.00 39.10 123 GLU A N 1
ATOM 916 C CA . GLU A 1 112 ? 29.112 46.664 41.628 1.00 36.12 123 GLU A CA 1
ATOM 917 C C . GLU A 1 112 ? 28.679 45.769 40.463 1.00 29.44 123 GLU A C 1
ATOM 918 O O . GLU A 1 112 ? 29.519 45.317 39.681 1.00 32.89 123 GLU A O 1
ATOM 924 N N . GLN A 1 113 ? 27.377 45.532 40.342 1.00 29.53 124 GLN A N 1
ATOM 925 C CA . GLN A 1 113 ? 26.832 44.755 39.232 1.00 24.56 124 GLN A CA 1
ATOM 926 C C . GLN A 1 113 ? 26.253 45.676 38.161 1.00 17.52 124 GLN A C 1
ATOM 927 O O . GLN A 1 113 ? 25.288 46.399 38.412 1.00 19.79 124 GLN A O 1
ATOM 933 N N . MET A 1 114 ? 26.832 45.637 36.968 1.00 17.89 125 MET A N 1
ATOM 934 C CA . MET A 1 114 ? 26.348 46.484 35.880 1.00 13.20 125 MET A CA 1
ATOM 935 C C . MET A 1 114 ? 24.932 46.104 35.453 1.00 15.77 125 MET A C 1
ATOM 936 O O . MET A 1 114 ? 24.552 44.924 35.487 1.00 13.84 125 MET A O 1
ATOM 941 N N . PHE A 1 115 ? 24.141 47.108 35.076 1.00 11.26 126 PHE A N 1
ATOM 942 C CA . PHE A 1 115 ? 22.811 46.850 34.536 1.00 12.21 126 PHE A CA 1
ATOM 943 C C . PHE A 1 115 ? 22.664 47.525 33.177 1.00 11.33 126 PHE A C 1
ATOM 944 O O . PHE A 1 115 ? 23.231 48.607 32.947 1.00 11.33 126 PHE A O 1
ATOM 952 N N . PRO A 1 116 ? 21.905 46.892 32.268 1.00 11.03 127 PRO A N 1
ATOM 953 C CA . PRO A 1 116 ? 21.668 47.481 30.948 1.00 10.06 127 PRO A CA 1
ATOM 954 C C . PRO A 1 116 ? 20.364 48.277 30.860 1.00 11.95 127 PRO A C 1
ATOM 955 O O . PRO A 1 116 ? 19.451 48.078 31.686 1.00 11.26 127 PRO A O 1
ATOM 959 N N . CYS A 1 117 ? 20.294 49.155 29.858 1.00 9.65 128 CYS A N 1
ATOM 960 C CA . CYS A 1 117 ? 19.082 49.911 29.522 1.00 8.52 128 CYS A CA 1
ATOM 961 C C . CYS A 1 117 ? 18.814 49.764 28.037 1.00 10.13 128 CYS A C 1
ATOM 962 O O . CYS A 1 117 ? 19.738 49.494 27.258 1.00 10.87 128 CYS A O 1
ATOM 965 N N . ARG A 1 118 ? 17.556 49.956 27.643 1.00 8.83 129 ARG A N 1
ATOM 966 C CA . ARG A 1 118 ? 17.194 50.049 26.232 1.00 8.30 129 ARG A CA 1
ATOM 967 C C . ARG A 1 118 ? 16.649 51.441 25.944 1.00 9.31 129 ARG A C 1
ATOM 968 O O . ARG A 1 118 ? 16.617 51.888 24.784 1.00 9.49 129 ARG A O 1
ATOM 976 N N . PHE A 1 119 ? 16.209 52.122 27.000 1.00 7.40 130 PHE A N 1
ATOM 977 C CA . PHE A 1 119 ? 15.609 53.443 26.872 1.00 8.62 130 PHE A CA 1
ATOM 978 C C . PHE A 1 119 ? 16.280 54.412 27.826 1.00 9.38 130 PHE A C 1
ATOM 979 O O . PHE A 1 119 ? 16.607 54.055 28.967 1.00 10.72 130 PHE A O 1
ATOM 987 N N . ILE A 1 120 ? 16.475 55.639 27.357 1.00 9.03 131 ILE A N 1
ATOM 988 C CA . ILE A 1 120 ? 17.011 56.713 28.181 1.00 8.91 131 ILE A CA 1
ATOM 989 C C . ILE A 1 120 ? 16.047 57.906 28.138 1.00 8.49 131 ILE A C 1
ATOM 990 O O . ILE A 1 120 ? 15.631 58.339 27.062 1.00 9.84 131 ILE A O 1
ATOM 995 N N . LYS A 1 121 ? 15.684 58.426 29.309 1.00 7.00 132 LYS A N 1
ATOM 996 C CA . LYS A 1 121 ? 14.776 59.579 29.410 1.00 7.63 132 LYS A CA 1
ATOM 997 C C . LYS A 1 121 ? 15.522 60.788 29.949 1.00 9.71 132 LYS A C 1
ATOM 998 O O . LYS A 1 121 ? 16.103 60.732 31.032 1.00 10.11 132 LYS A O 1
ATOM 1004 N N . ILE A 1 122 ? 15.521 61.879 29.1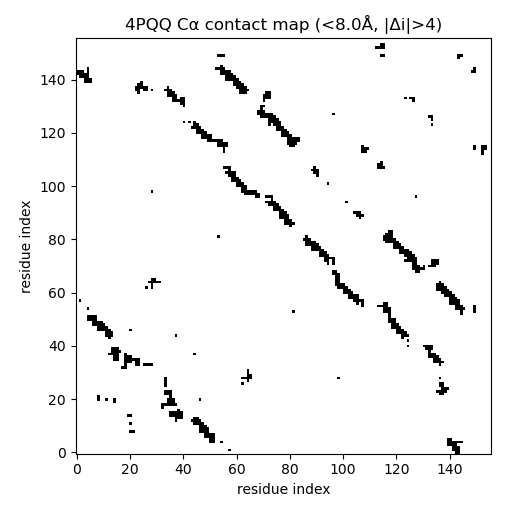87 1.00 8.16 133 ILE A N 1
ATOM 1005 C CA . ILE A 1 122 ? 16.148 63.115 29.617 1.00 8.21 133 ILE A CA 1
ATOM 1006 C C . ILE A 1 122 ? 15.048 64.080 30.046 1.00 8.83 133 ILE A C 1
ATOM 1007 O O . ILE A 1 122 ? 14.109 64.352 29.288 1.00 10.01 133 ILE A O 1
ATOM 1012 N N . VAL A 1 123 ? 15.149 64.563 31.279 1.00 7.30 134 VAL A N 1
ATOM 1013 C CA . VAL A 1 123 ? 14.132 65.449 31.844 1.00 7.39 134 VAL A CA 1
ATOM 1014 C C . VAL A 1 123 ? 14.749 66.807 32.139 1.00 9.45 134 VAL A C 1
ATOM 1015 O O . VAL A 1 123 ? 15.444 66.970 33.138 1.00 9.52 134 VAL A O 1
ATOM 1019 N N . PRO A 1 124 ? 14.492 67.801 31.276 1.00 8.73 135 PRO A N 1
ATOM 1020 C CA . PRO A 1 124 ? 14.934 69.163 31.591 1.00 9.14 135 PRO A CA 1
ATOM 1021 C C . PRO A 1 124 ? 14.110 69.731 32.746 1.00 9.93 135 PRO A C 1
ATOM 1022 O O . PRO A 1 124 ? 12.895 69.473 32.834 1.00 10.85 135 PRO A O 1
ATOM 1026 N N . LEU A 1 125 ? 14.758 70.475 33.638 1.00 10.35 136 LEU A N 1
ATOM 1027 C CA . LEU A 1 125 ? 14.063 70.974 34.822 1.00 11.09 136 LEU A CA 1
ATOM 1028 C C . LEU A 1 125 ? 14.145 72.491 35.025 1.00 11.00 136 LEU A C 1
ATOM 1029 O O . LEU A 1 125 ? 13.211 73.100 35.564 1.00 13.59 136 LEU A O 1
ATOM 1034 N N . LEU A 1 126 ? 15.248 73.099 34.607 1.00 9.56 137 LEU A N 1
ATOM 1035 C CA . LEU A 1 126 ? 15.414 74.538 34.772 1.00 10.92 137 LEU A CA 1
ATOM 1036 C C . LEU A 1 126 ? 16.333 75.116 33.706 1.00 12.84 137 LEU A C 1
ATOM 1037 O O . LEU A 1 126 ? 17.424 74.598 33.471 1.00 12.63 137 LEU A O 1
ATOM 1042 N N . SER A 1 127 ? 15.890 76.191 33.062 1.00 15.04 138 SER A N 1
ATOM 1043 C CA . SER A 1 127 ? 16.706 76.825 32.025 1.00 14.04 138 SER A CA 1
ATOM 1044 C C . SER A 1 127 ? 17.619 77.877 32.641 1.00 15.34 138 SER A C 1
ATOM 1045 O O . SER A 1 127 ? 17.409 78.301 33.778 1.00 16.92 138 SER A O 1
ATOM 1048 N N . TRP A 1 128 ? 18.642 78.288 31.901 1.00 14.22 139 TRP A N 1
ATOM 1049 C CA . TRP A 1 128 ? 19.596 79.255 32.428 1.00 15.13 139 TRP A CA 1
ATOM 1050 C C . TRP A 1 128 ? 19.031 80.661 32.552 1.00 21.14 139 TRP A C 1
ATOM 1051 O O . TRP A 1 128 ? 19.396 81.404 33.467 1.00 28.86 139 TRP A O 1
ATOM 1062 N N . GLY A 1 129 ? 18.147 81.035 31.637 1.00 16.92 140 GLY A N 1
ATOM 1063 C CA . GLY A 1 129 ? 17.651 82.401 31.635 1.00 27.91 140 GLY A CA 1
ATOM 1064 C C . GLY A 1 129 ? 16.148 82.419 31.595 1.00 30.21 140 GLY A C 1
ATOM 1065 O O . GLY A 1 129 ? 15.529 81.362 31.471 1.00 26.70 140 GLY A O 1
ATOM 1066 N N . PRO A 1 130 ? 15.550 83.616 31.707 1.00 26.40 141 PRO A N 1
ATOM 1067 C CA . PRO A 1 130 ? 14.107 83.724 31.508 1.00 29.58 141 PRO A CA 1
ATOM 1068 C C . PRO A 1 130 ? 13.791 83.137 30.148 1.00 26.38 141 PRO A C 1
ATOM 1069 O O . PRO A 1 130 ? 14.402 83.522 29.146 1.00 27.40 141 PRO A O 1
ATOM 1073 N N . SER A 1 131 ? 12.879 82.177 30.119 1.00 22.99 142 SER A N 1
ATOM 1074 C CA . SER A 1 131 ? 12.533 81.515 28.876 1.00 21.70 142 SER A CA 1
ATOM 1075 C C . SER A 1 131 ? 11.171 80.884 29.043 1.00 21.25 142 SER A C 1
ATOM 1076 O O . SER A 1 131 ? 10.680 80.739 30.163 1.00 22.59 142 SER A O 1
ATOM 1079 N N . PHE A 1 132 ? 10.557 80.527 27.926 1.00 20.20 143 PHE A N 1
ATOM 1080 C CA . PHE A 1 132 ? 9.278 79.844 27.955 1.00 20.33 143 PHE A CA 1
ATOM 1081 C C . PHE A 1 132 ? 9.478 78.394 27.542 1.00 19.24 143 PHE A C 1
ATOM 1082 O O . PHE A 1 132 ? 8.525 77.619 27.523 1.00 19.47 143 PHE A O 1
ATOM 1090 N N . ASN A 1 133 ? 10.726 78.036 27.229 1.00 17.91 144 ASN A N 1
ATOM 1091 C CA . ASN A 1 133 ? 11.049 76.701 26.705 1.00 16.38 144 ASN A CA 1
ATOM 1092 C C . ASN A 1 133 ? 12.358 76.141 27.267 1.00 16.83 144 ASN A C 1
ATOM 1093 O O . ASN A 1 133 ? 13.214 76.887 27.734 1.00 22.02 144 ASN A O 1
ATOM 1098 N N . PHE A 1 134 ? 12.502 74.819 27.207 1.00 10.74 145 PHE A N 1
ATOM 1099 C CA . PHE A 1 134 ? 13.788 74.147 27.425 1.00 11.47 145 PHE A CA 1
ATOM 1100 C C . PHE A 1 134 ? 14.348 73.756 26.070 1.00 12.15 145 PHE A C 1
ATOM 1101 O O . PHE A 1 134 ? 13.582 73.404 25.170 1.00 13.48 145 PHE A O 1
ATOM 1109 N N . SER A 1 135 ? 15.671 73.776 25.916 1.00 10.66 146 SER A N 1
ATOM 1110 C CA . SER A 1 135 ? 16.273 73.315 24.667 1.00 8.76 146 SER A CA 1
ATOM 1111 C C . SER A 1 135 ? 17.418 72.333 24.885 1.00 9.99 146 SER A C 1
ATOM 1112 O O . SER A 1 135 ? 18.193 72.476 25.836 1.00 11.25 146 SER A O 1
ATOM 1115 N N . ILE A 1 136 ? 17.520 71.354 23.990 1.00 9.50 147 ILE A N 1
ATOM 1116 C CA . ILE A 1 136 ? 18.665 70.440 23.948 1.00 9.27 147 ILE A CA 1
ATOM 1117 C C . ILE A 1 136 ? 19.236 70.474 22.537 1.00 11.72 147 ILE A C 1
ATOM 1118 O O . ILE A 1 136 ? 18.509 70.263 21.567 1.00 10.67 147 ILE A O 1
ATOM 1123 N N . TRP A 1 137 ? 20.537 70.735 22.417 1.00 9.66 148 TRP A N 1
ATOM 1124 C CA . TRP A 1 137 ? 21.159 70.899 21.098 1.00 11.75 148 TRP A CA 1
ATOM 1125 C C . TRP A 1 137 ? 21.590 69.598 20.444 1.00 11.79 148 TRP A C 1
ATOM 1126 O O . TRP A 1 137 ? 21.405 69.409 19.235 1.00 12.23 148 TRP A O 1
ATOM 1137 N N . TYR A 1 138 ? 22.156 68.699 21.240 1.00 11.16 149 TYR A N 1
ATOM 1138 C CA . TYR A 1 138 ? 22.813 67.512 20.706 1.00 10.91 149 TYR A CA 1
ATOM 1139 C C . TYR A 1 138 ? 23.065 66.545 21.849 1.00 10.35 149 TYR A C 1
ATOM 1140 O O . TYR A 1 138 ? 23.485 66.961 22.938 1.00 11.03 149 TYR A O 1
ATOM 1149 N N . VAL A 1 139 ? 22.807 65.262 21.605 1.00 10.32 150 VAL A N 1
ATOM 1150 C CA . VAL A 1 139 ? 23.034 64.217 22.600 1.00 10.40 150 VAL A CA 1
ATOM 1151 C C . VAL A 1 139 ? 23.789 63.054 21.989 1.00 8.83 150 VAL A C 1
ATOM 1152 O O . VAL A 1 139 ? 23.446 62.585 20.895 1.00 12.78 150 VAL A O 1
ATOM 1156 N N . GLU A 1 140 ? 24.831 62.618 22.690 1.00 10.15 151 GLU A N 1
ATOM 1157 C CA . GLU A 1 140 ? 25.496 61.352 22.412 1.00 9.84 151 GLU A CA 1
ATOM 1158 C C . GLU A 1 140 ? 25.416 60.485 23.645 1.00 11.91 151 GLU A C 1
ATOM 1159 O O . GLU A 1 140 ? 25.579 60.983 24.763 1.00 14.15 151 GLU A O 1
ATOM 1165 N N . LEU A 1 141 ? 25.213 59.185 23.444 1.00 9.64 152 LEU A N 1
ATOM 1166 C CA . LEU A 1 141 ? 25.298 58.230 24.535 1.00 9.80 152 LEU A CA 1
ATOM 1167 C C . LEU A 1 141 ? 26.485 57.329 24.277 1.00 10.84 152 LEU A C 1
ATOM 1168 O O . LEU A 1 141 ? 26.779 56.999 23.129 1.00 11.56 152 LEU A O 1
ATOM 1173 N N . SER A 1 142 ? 27.168 56.928 25.337 1.00 9.37 153 SER A N 1
ATOM 1174 C CA . SER A 1 142 ? 28.254 55.968 25.175 1.00 10.59 153 SER A CA 1
ATOM 1175 C C . SER A 1 142 ? 28.247 54.898 26.259 1.00 10.79 153 SER A C 1
ATOM 1176 O O . SER A 1 142 ? 27.753 55.122 27.369 1.00 10.57 153 SER A O 1
ATOM 1179 N N . GLY A 1 143 ? 28.785 53.725 25.935 1.00 8.03 154 GLY A N 1
ATOM 1180 C CA . GLY A 1 143 ? 28.795 52.627 26.876 1.00 10.56 154 GLY A CA 1
ATOM 1181 C C . GLY A 1 143 ? 29.139 51.331 26.187 1.00 10.60 154 GLY A C 1
ATOM 1182 O O . GLY A 1 143 ? 29.910 51.307 25.219 1.00 12.86 154 GLY A O 1
ATOM 1183 N N . ILE A 1 144 ? 28.551 50.245 26.673 1.00 8.10 155 ILE A N 1
ATOM 1184 C CA . ILE A 1 144 ? 28.922 48.913 26.216 1.00 10.56 155 ILE A CA 1
ATOM 1185 C C . ILE A 1 144 ? 27.698 48.178 25.698 1.00 10.56 155 ILE A C 1
ATOM 1186 O O . ILE A 1 144 ? 26.759 47.945 26.465 1.00 11.11 155 ILE A O 1
ATOM 1191 N N . ASP A 1 145 ? 27.686 47.814 24.412 1.00 10.53 156 ASP A N 1
ATOM 1192 C CA . ASP A 1 145 ? 26.621 46.941 23.908 1.00 10.92 156 ASP A CA 1
ATOM 1193 C C . ASP A 1 145 ? 27.089 45.567 23.419 1.00 10.04 156 ASP A C 1
ATOM 1194 O O . ASP A 1 145 ? 26.308 44.796 22.851 1.00 11.60 156 ASP A O 1
ATOM 1199 N N . ASP A 1 146 ? 28.353 45.261 23.696 1.00 10.69 157 ASP A N 1
ATOM 1200 C CA . ASP A 1 146 ? 28.936 43.948 23.440 1.00 10.43 157 ASP A CA 1
ATOM 1201 C C . ASP A 1 146 ? 28.072 42.894 24.119 1.00 11.43 157 ASP A C 1
ATOM 1202 O O . ASP A 1 146 ? 27.920 42.930 25.342 1.00 12.43 157 ASP A O 1
ATOM 1207 N N . PRO A 1 147 ? 27.513 41.948 23.342 1.00 10.28 158 PRO A N 1
ATOM 1208 C CA . PRO A 1 147 ? 26.641 40.944 23.970 1.00 11.66 158 PRO A CA 1
ATOM 1209 C C . PRO A 1 147 ? 27.367 40.100 25.018 1.00 13.31 158 PRO A C 1
ATOM 1210 O O . PRO A 1 147 ? 26.719 39.634 25.953 1.00 15.00 158 PRO A O 1
ATOM 1214 N N . ASP A 1 148 ? 28.681 39.921 24.885 1.00 11.83 159 ASP A N 1
ATOM 1215 C CA . ASP A 1 148 ? 29.436 39.121 25.851 1.00 14.19 159 ASP A CA 1
ATOM 1216 C C . ASP A 1 148 ? 29.485 39.797 27.211 1.00 17.06 159 ASP A C 1
ATOM 1217 O O . ASP A 1 148 ? 29.758 39.158 28.228 1.00 18.42 159 ASP A O 1
ATOM 1222 N N . ILE A 1 149 ? 29.223 41.099 27.227 1.00 14.57 160 ILE A N 1
ATOM 1223 C CA . ILE A 1 149 ? 29.226 41.848 28.479 1.00 13.69 160 ILE A CA 1
ATOM 1224 C C . ILE A 1 149 ? 27.795 42.143 28.917 1.00 14.87 160 ILE A C 1
ATOM 1225 O O . ILE A 1 149 ? 27.473 42.041 30.101 1.00 17.22 160 ILE A O 1
ATOM 1230 N N . VAL A 1 150 ? 26.931 42.473 27.960 1.00 12.90 161 VAL A N 1
ATOM 1231 C CA . VAL A 1 150 ? 25.542 42.830 28.278 1.00 12.61 161 VAL A CA 1
ATOM 1232 C C . VAL A 1 150 ? 24.717 41.627 28.720 1.00 16.93 161 VAL A C 1
ATOM 1233 O O . VAL A 1 150 ? 24.018 41.686 29.737 1.00 16.44 161 VAL A O 1
ATOM 1237 N N . GLN A 1 151 ? 24.795 40.535 27.969 1.00 13.58 162 GLN A N 1
ATOM 1238 C CA . GLN A 1 151 ? 23.945 39.380 28.257 1.00 15.03 162 GLN A CA 1
ATOM 1239 C C . GLN A 1 151 ? 24.078 38.793 29.676 1.00 18.50 162 GLN A C 1
ATOM 1240 O O . GLN A 1 151 ? 23.062 38.463 30.284 1.00 17.01 162 GLN A O 1
ATOM 1246 N N . PRO A 1 152 ? 25.310 38.689 30.220 1.00 17.81 163 PRO A N 1
ATOM 1247 C CA . PRO A 1 152 ? 25.408 38.226 31.613 1.00 18.64 163 PRO A CA 1
ATOM 1248 C C . PRO A 1 152 ? 24.802 39.195 32.634 1.00 23.90 163 PRO A C 1
ATOM 1249 O O . PRO A 1 152 ? 24.601 38.808 33.789 1.00 25.37 163 PRO A O 1
ATOM 1253 N N . CYS A 1 153 ? 24.511 40.427 32.218 1.00 15.46 164 CYS A N 1
ATOM 1254 C CA . CYS A 1 153 ? 23.908 41.413 33.115 1.00 17.72 164 CYS A CA 1
ATOM 1255 C C . CYS A 1 153 ? 22.389 41.371 33.061 1.00 18.20 164 CYS A C 1
ATOM 1256 O O . CYS A 1 153 ? 21.717 42.003 33.877 1.00 22.77 164 CYS A O 1
ATOM 1259 N N . LEU A 1 154 ? 21.854 40.625 32.103 1.00 14.98 165 LEU A N 1
ATOM 1260 C CA . LEU A 1 154 ? 20.410 40.538 31.919 1.00 17.46 165 LEU A CA 1
ATOM 1261 C C . LEU A 1 154 ? 19.796 39.505 32.846 1.00 29.38 165 LEU A C 1
ATOM 1262 O O . LEU A 1 154 ? 20.317 38.397 32.980 1.00 25.99 165 LEU A O 1
ATOM 1267 N N . ASN A 1 155 ? 18.688 39.867 33.483 1.00 23.39 166 ASN A N 1
ATOM 1268 C CA . ASN A 1 155 ? 17.974 38.917 34.334 1.00 27.24 166 ASN A CA 1
ATOM 1269 C C . ASN A 1 155 ? 17.519 37.699 33.532 1.00 34.69 166 ASN A C 1
ATOM 1270 O O . ASN A 1 155 ? 17.218 37.812 32.341 1.00 35.61 166 ASN A O 1
ATOM 1275 N N . TRP A 1 156 ? 17.494 36.535 34.179 1.00 42.74 167 TRP A N 1
ATOM 1276 C CA . TRP A 1 156 ? 17.063 35.297 33.526 1.00 47.21 167 TRP A CA 1
ATOM 1277 C C . TRP A 1 156 ? 15.546 35.138 33.603 1.00 41.86 167 TRP A C 1
ATOM 1278 O O . TRP A 1 156 ? 14.891 35.762 34.441 1.00 54.45 167 TRP A O 1
#

Nearest PDB structures (foldseek):
  4pqq-assembly1_A  TM=1.006E+00  e=6.312E-34  Mus musculus
  4oyu-assembly1_A  TM=9.910E-01  e=4.710E-31  Rattus norvegicus
  8ttq-assembly1_B  TM=9.841E-01  e=1.292E-28  Homo sapiens
  8ttq-assembly1_A  TM=9.830E-01  e=2.382E-28  Homo sapiens
  8tau-assembly1_L  TM=7.594E-01  e=1.625E-07  Homo sapiens

InterPro domains:
  IPR006594 LIS1 homology motif [PS50896] (172-204)
  IPR006594 LIS1 homology motif [SM00667] (172-204)
  IPR006595 CTLH, C-terminal LisH motif [PS50897] (206-258)
  IPR006652 Kelch repeat type 1 [PF01344] (283-314)
  IPR008979 Galactose-binding-like domain superfamily [SSF49785] (17-156)
  IPR010565 Muskelin, N-terminal [PF06588] (12-207)
  IPR011043 Galactose oxidase/kelch, beta-propeller [SSF50965] (428-628)
  IPR015915 Kelch-type beta-propeller [G3DSA:2.120.10.80] (182-334)
  IPR015915 Kelch-type beta-propeller [G3DSA:2.120.10.80] (335-651)
 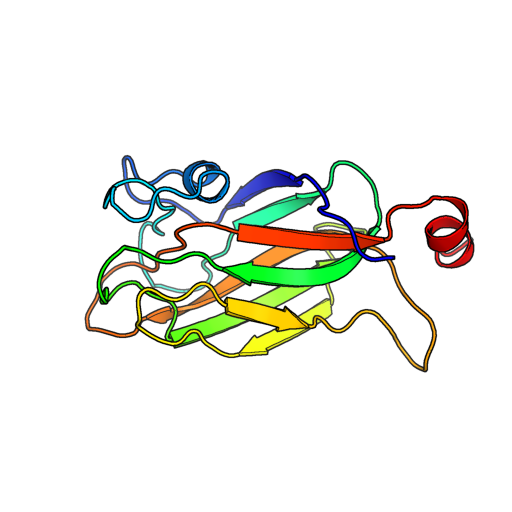 IPR015915 Kelch-type beta-propeller [SSF117281] (249-499)
  IPR052456 CTLH complex component protein [PTHR15526] (10-735)
  IPR056737 Attractin/MKLN-like, beta-propeller domain [PF24981] (356-565)

CATH classification: 2.60.120.260

Radius of gyration: 15.23 Å; Cα contacts (8 Å, |Δi|>4): 413; chains: 1; bounding box: 30×48×30 Å

Solvent-accessible surface area: 8434 Å² total; per-residue (Å²): 172,60,149,96,3,70,25,55,22,59,99,103,37,21,70,30,88,97,46,82,7,109,35,0,75,59,59,116,57,114,51,79,42,8,19,0,3,0,119,36,47,170,110,99,14,52,0,13,0,71,2,104,141,37,0,0,3,34,28,0,15,2,1,6,29,87,122,86,33,69,9,1,0,88,85,0,49,0,49,1,9,83,85,46,163,115,45,56,72,8,29,61,38,23,8,127,43,36,148,77,102,31,86,31,105,6,103,30,74,96,140,146,99,52,31,10,2,65,17,0,60,0,19,3,66,87,15,97,15,133,25,172,33,9,1,3,8,24,3,48,1,24,0,10,29,59,77,117,45,3,112,100,20,54,152,287

Secondary structure (DSSP, 8-state):
--EE--EEEEEES---TT--GGGGG---TT-TTSSEE-S-SSSP--EEEEEEEEEEEEEEEE---SS--TTSEEEEEEEEEEETTEEEEEEEE---SSS--EEEE---EETTEE--EEEEEEEEEEESSS-S--EE--EEEEEE--HHHHGGGS--

B-factor: mean 19.27, std 11.48, range [6.56, 68.66]

Sequence (156 aa):
ECRLLPYALHKWSSFSSTYLPENILVDKPNDQSSRWSSESNYPPQYLILKLERPAIVQNITFGKYEKTHVCNLKKFKVFGGMNEENMTELLSSGLKNDYNKETFTLKHKIDEQMFPCRFIKIVPLLSWGPSFNFSIWYVELSGIDDPDIVQPCLNW